Protein AF-A0A7V2YC27-F1 (afdb_monomer)

Solvent-accessible surface area (backbone atoms only — not comparable to full-atom values): 6316 Å² total; per-residue (Å²): 135,83,68,43,79,48,64,42,84,43,38,30,43,44,58,89,93,46,77,43,72,39,78,42,40,40,36,43,31,41,78,44,99,85,75,49,39,37,31,43,34,46,34,35,35,84,38,74,77,79,95,75,54,62,70,44,64,72,41,40,36,42,34,28,46,97,92,40,48,31,29,32,43,70,15,29,30,66,42,73,46,78,42,96,87,45,28,22,40,36,32,33,38,28,35,57,41,75,56,83,70,74,94,78,87,81,85,84,82,91,128

Sequence (111 aa):
MLEGKRKAQAAWWILGSRRLALESLELNISGSESGYMQVHATAILRGRVSGLSPGDQDVEIELEVDGARYRIAHAQVFDVDLLASGESLVQVTGVLEPVGLPEKAHRGGLQ

Foldseek 3Di:
DPAAKFKFPWKWWDDPPDTATFPTKIWHWDADPVRFIKIKMKTKHDADDDPDDQFDWQIWMWTHTPNFIWIFGRKGWHDWDQDPNRIIITIIIGTIGGDDDPPPDPCDDDD

Radius of gyration: 15.21 Å; Cα contacts (8 Å, |Δi|>4): 261; chains: 1; bounding box: 38×30×45 Å

Secondary structure (DSSP, 8-state):
---EEEE-SEEEEEETTEEEE-SEEEEEEEE-TTS-EEEEEEEEESS---S--TT--SEEEEEEETTEEEEEEEEEEEEEEEPTTS-EEEEEEEEEEESS--S-SS-----

Structure (mmCIF, N/CA/C/O backbone):
data_AF-A0A7V2YC27-F1
#
_entry.id   AF-A0A7V2YC27-F1
#
loop_
_atom_site.group_PDB
_atom_site.id
_atom_site.type_symbol
_atom_site.label_atom_id
_atom_site.label_alt_id
_atom_site.label_comp_id
_atom_site.label_asym_id
_atom_site.label_entity_id
_atom_site.label_seq_id
_atom_site.pdbx_PDB_ins_code
_atom_site.Cartn_x
_atom_site.Cartn_y
_atom_site.Cartn_z
_atom_site.occupancy
_atom_site.B_iso_or_equiv
_atom_site.auth_seq_id
_atom_site.auth_comp_id
_atom_site.auth_asym_id
_atom_site.auth_atom_id
_atom_site.pdbx_PDB_model_num
ATOM 1 N N . MET A 1 1 ? 5.828 2.185 -19.694 1.00 66.00 1 MET A N 1
ATOM 2 C CA . MET A 1 1 ? 6.521 2.945 -18.632 1.00 66.00 1 MET A CA 1
ATOM 3 C C . MET A 1 1 ? 5.479 3.290 -17.574 1.00 66.00 1 MET A C 1
ATOM 5 O O . MET A 1 1 ? 4.454 3.843 -17.950 1.00 66.00 1 MET A O 1
ATOM 9 N N . LEU A 1 2 ? 5.666 2.859 -16.320 1.00 79.75 2 LEU A N 1
ATOM 10 C CA . LEU A 1 2 ? 4.646 2.899 -15.247 1.00 79.75 2 LEU A CA 1
ATOM 11 C C . LEU A 1 2 ? 4.742 4.127 -14.319 1.00 79.75 2 LEU A C 1
ATOM 13 O O . LEU A 1 2 ? 4.047 4.188 -13.313 1.00 79.75 2 LEU A O 1
ATOM 17 N N . GLU A 1 3 ? 5.579 5.110 -14.652 1.00 87.94 3 GLU A N 1
ATOM 18 C CA . GLU A 1 3 ? 5.866 6.251 -13.778 1.00 87.94 3 GLU A CA 1
ATOM 19 C C . GLU A 1 3 ? 4.668 7.191 -13.546 1.00 87.94 3 GLU A C 1
ATOM 21 O O . GLU A 1 3 ? 3.738 7.318 -14.361 1.00 87.94 3 GLU A O 1
ATOM 26 N N . GLY A 1 4 ? 4.728 7.885 -12.408 1.00 92.00 4 GLY A N 1
ATOM 27 C CA . GLY A 1 4 ? 3.761 8.876 -11.959 1.00 92.00 4 GLY A CA 1
ATOM 28 C C . GLY A 1 4 ? 2.768 8.341 -10.929 1.00 92.00 4 GLY A C 1
ATOM 29 O O . GLY A 1 4 ? 2.947 7.281 -10.330 1.00 92.00 4 GLY A O 1
ATOM 30 N N . LYS A 1 5 ? 1.696 9.111 -10.713 1.00 94.56 5 LYS A N 1
ATOM 31 C CA . LYS A 1 5 ? 0.650 8.764 -9.746 1.00 94.56 5 LYS A CA 1
ATOM 32 C C . LYS A 1 5 ? -0.319 7.733 -10.317 1.00 94.56 5 LYS A C 1
ATOM 34 O O . LYS A 1 5 ? -0.777 7.891 -11.451 1.00 94.56 5 LYS A O 1
ATOM 39 N N . ARG A 1 6 ? -0.653 6.704 -9.540 1.00 94.12 6 ARG A N 1
ATOM 40 C CA . ARG A 1 6 ? -1.631 5.664 -9.891 1.00 94.12 6 ARG A CA 1
ATOM 41 C C . ARG A 1 6 ? -2.490 5.312 -8.686 1.00 94.12 6 ARG A C 1
ATOM 43 O O . ARG A 1 6 ? -2.038 5.404 -7.550 1.00 94.12 6 ARG A O 1
ATOM 50 N N . LYS A 1 7 ? -3.721 4.882 -8.943 1.00 94.50 7 LYS A N 1
ATOM 51 C CA . LYS A 1 7 ? -4.606 4.309 -7.929 1.00 94.50 7 LYS A CA 1
ATOM 52 C C . LYS A 1 7 ? -4.787 2.834 -8.240 1.00 94.50 7 LYS A C 1
ATOM 54 O O . LYS A 1 7 ? -5.066 2.494 -9.389 1.00 94.50 7 LYS A O 1
ATOM 59 N N . ALA A 1 8 ? -4.608 1.983 -7.239 1.00 94.50 8 ALA A N 1
ATOM 60 C CA . ALA A 1 8 ? -4.847 0.560 -7.411 1.00 94.50 8 ALA A CA 1
ATOM 61 C C . ALA A 1 8 ? -6.346 0.297 -7.605 1.00 94.50 8 ALA A C 1
ATOM 63 O O . ALA A 1 8 ? -7.173 0.889 -6.906 1.00 94.50 8 ALA A O 1
ATOM 64 N N . GLN A 1 9 ? -6.699 -0.597 -8.531 1.00 95.56 9 GLN A N 1
ATOM 65 C CA . GLN A 1 9 ? -8.084 -1.059 -8.671 1.00 95.56 9 GLN A CA 1
ATOM 66 C C . GLN A 1 9 ? -8.492 -1.958 -7.502 1.00 95.56 9 GLN A C 1
ATOM 68 O O . GLN A 1 9 ? -9.633 -1.919 -7.047 1.00 95.56 9 GLN A O 1
ATOM 73 N N . ALA A 1 10 ? -7.546 -2.749 -7.004 1.00 95.19 10 ALA A N 1
ATOM 74 C CA . ALA A 1 10 ? -7.691 -3.560 -5.811 1.00 95.19 10 ALA A CA 1
ATOM 75 C C . ALA A 1 10 ? -6.333 -3.669 -5.120 1.00 95.19 10 ALA A C 1
ATOM 77 O O . ALA A 1 10 ? -5.297 -3.704 -5.785 1.00 95.19 10 ALA A O 1
ATOM 78 N N . ALA A 1 11 ? -6.330 -3.718 -3.792 1.00 94.25 11 ALA A N 1
ATOM 79 C CA . ALA A 1 11 ? -5.104 -3.894 -3.036 1.00 94.25 11 ALA A CA 1
ATOM 80 C C . ALA A 1 11 ? -5.352 -4.632 -1.723 1.00 94.25 11 ALA A C 1
ATOM 82 O O . ALA A 1 11 ? -6.446 -4.594 -1.153 1.00 94.25 11 ALA A O 1
ATOM 83 N N . TRP A 1 12 ? -4.320 -5.324 -1.259 1.00 93.38 12 TRP A N 1
ATOM 84 C CA . TRP A 1 12 ? -4.367 -6.132 -0.060 1.00 93.38 12 TRP A CA 1
ATOM 85 C C . TRP A 1 12 ? -3.067 -6.036 0.712 1.00 93.38 12 TRP A C 1
ATOM 87 O O . TRP A 1 12 ? -1.982 -6.197 0.161 1.00 93.38 12 TRP A O 1
ATOM 97 N N . TRP A 1 13 ? -3.213 -5.862 2.014 1.00 89.94 13 TRP A N 1
ATOM 98 C CA . TRP A 1 13 ? -2.133 -5.991 2.966 1.00 89.94 13 TRP A CA 1
ATOM 99 C C . TRP A 1 13 ? -1.911 -7.462 3.311 1.00 89.94 13 TRP A C 1
ATOM 101 O O . TRP A 1 13 ? -2.870 -8.171 3.642 1.00 89.94 13 TRP A O 1
ATOM 111 N N . ILE A 1 14 ? -0.659 -7.913 3.273 1.00 87.94 14 ILE A N 1
ATOM 112 C CA . ILE A 1 14 ? -0.269 -9.280 3.619 1.00 87.94 14 ILE A CA 1
ATOM 113 C C . ILE A 1 14 ? 0.462 -9.263 4.972 1.00 87.94 14 ILE A C 1
ATOM 115 O O . ILE A 1 14 ? 1.508 -8.641 5.123 1.00 87.94 14 ILE A O 1
ATOM 119 N N . LEU A 1 15 ? -0.116 -9.918 5.985 1.00 79.00 15 LEU A N 1
ATOM 120 C CA . LEU A 1 15 ? 0.467 -10.088 7.326 1.00 79.00 15 LEU A CA 1
ATOM 121 C C . LEU A 1 15 ? 0.627 -11.581 7.617 1.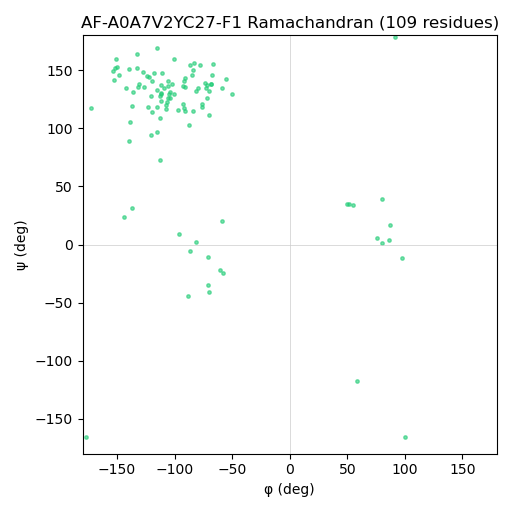00 79.00 15 LEU A C 1
ATOM 123 O O . LEU A 1 15 ? -0.318 -12.242 8.066 1.00 79.00 15 LEU A O 1
ATOM 127 N N . GLY A 1 16 ? 1.812 -12.130 7.348 1.00 78.75 16 GLY A N 1
ATOM 128 C CA . GLY A 1 16 ? 2.029 -13.575 7.409 1.00 78.75 16 GLY A CA 1
ATOM 129 C C . GLY A 1 16 ? 1.079 -14.303 6.452 1.00 78.75 16 GLY A C 1
ATOM 130 O O . GLY A 1 16 ? 1.112 -14.075 5.251 1.00 78.75 16 GLY A O 1
ATOM 131 N N . SER A 1 17 ? 0.194 -15.157 6.976 1.00 82.31 17 SER A N 1
ATOM 132 C CA . SER A 1 17 ? -0.822 -15.862 6.173 1.00 82.31 17 SER A CA 1
ATOM 133 C C . SER A 1 17 ? -2.127 -15.080 5.972 1.00 82.31 17 SER A C 1
ATOM 135 O O . SER A 1 17 ? -3.026 -15.545 5.267 1.00 82.31 17 SER A O 1
ATOM 137 N N . ARG A 1 18 ? -2.277 -13.914 6.610 1.00 82.12 18 ARG A N 1
ATOM 138 C CA . ARG A 1 18 ? -3.509 -13.119 6.555 1.00 82.12 18 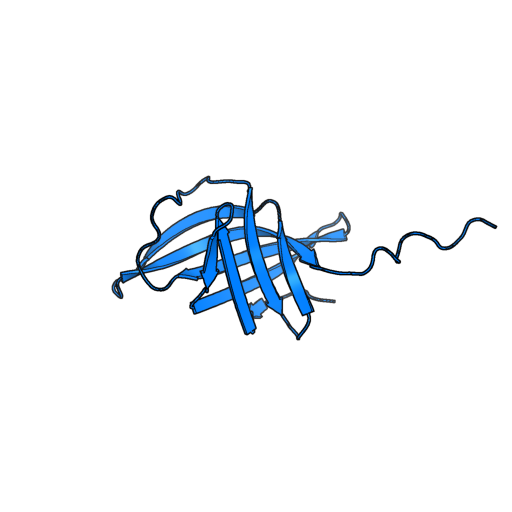ARG A CA 1
ATOM 139 C C . ARG A 1 18 ? -3.449 -12.126 5.405 1.00 82.12 18 ARG A C 1
ATOM 141 O O . ARG A 1 18 ? -2.471 -11.405 5.253 1.00 82.12 18 ARG A O 1
ATOM 148 N N . ARG A 1 19 ? -4.553 -12.035 4.663 1.00 87.94 19 ARG A N 1
ATOM 149 C CA . ARG A 1 19 ? -4.765 -11.049 3.602 1.00 87.94 19 ARG A CA 1
ATOM 150 C C . ARG A 1 19 ? -5.906 -10.119 3.999 1.00 87.94 19 ARG A C 1
ATOM 152 O O . ARG A 1 19 ? -7.031 -10.578 4.190 1.00 87.94 19 ARG A O 1
ATOM 159 N N . LEU A 1 20 ? -5.618 -8.830 4.135 1.00 86.94 20 LEU A N 1
ATOM 160 C CA . LEU A 1 20 ? -6.591 -7.801 4.502 1.00 86.94 20 LEU A CA 1
ATOM 161 C C . LEU A 1 20 ? -6.819 -6.885 3.304 1.00 86.94 20 LEU A C 1
ATOM 163 O O . LEU A 1 20 ? -5.867 -6.333 2.767 1.00 86.94 20 LEU A O 1
ATOM 167 N N . ALA A 1 21 ? -8.067 -6.740 2.863 1.00 90.25 21 ALA A N 1
ATOM 168 C CA . ALA A 1 21 ? -8.391 -5.829 1.770 1.00 90.25 21 ALA A CA 1
ATOM 169 C C . ALA A 1 21 ? -8.189 -4.370 2.203 1.00 90.25 21 ALA A C 1
ATOM 171 O O . ALA A 1 21 ? -8.561 -3.989 3.315 1.00 90.25 21 ALA A O 1
ATOM 172 N N . LEU A 1 22 ? -7.608 -3.575 1.310 1.00 91.62 22 LEU A N 1
ATOM 173 C CA . LEU A 1 22 ? -7.461 -2.135 1.473 1.00 91.62 22 LEU A CA 1
ATOM 174 C C . LEU A 1 22 ? -8.664 -1.432 0.846 1.00 91.62 22 LEU A C 1
ATOM 176 O O . LEU A 1 22 ? -9.122 -1.831 -0.223 1.00 91.62 22 LEU A O 1
ATOM 180 N N . GLU A 1 23 ? -9.151 -0.374 1.494 1.00 92.81 23 GLU A N 1
ATOM 181 C CA . GLU A 1 23 ? -10.237 0.446 0.942 1.00 92.81 23 GLU A CA 1
ATOM 182 C C . GLU A 1 23 ? -9.735 1.250 -0.261 1.00 92.81 23 GLU A C 1
ATOM 184 O O . GLU A 1 23 ? -10.404 1.380 -1.286 1.00 92.81 23 GLU A O 1
ATOM 189 N N . SER A 1 24 ? -8.515 1.774 -0.145 1.00 93.62 24 SER A N 1
ATOM 190 C CA . SER A 1 24 ? -7.830 2.452 -1.237 1.00 93.62 24 SER A CA 1
ATOM 191 C C . SER A 1 24 ? -6.321 2.366 -1.085 1.00 93.62 24 SER A C 1
ATOM 193 O O . SER A 1 24 ? -5.808 2.384 0.034 1.00 93.62 24 SER A O 1
ATOM 195 N N . LEU A 1 25 ? -5.621 2.348 -2.217 1.00 95.62 25 LEU A N 1
ATOM 196 C CA . LEU A 1 25 ? -4.170 2.467 -2.287 1.00 95.62 25 LEU A CA 1
ATOM 197 C C . LEU A 1 25 ? -3.801 3.419 -3.427 1.00 95.62 25 LEU A C 1
ATOM 199 O O . LEU A 1 25 ? -4.122 3.163 -4.591 1.00 95.62 25 LEU A O 1
ATOM 203 N N . GLU A 1 26 ? -3.128 4.509 -3.082 1.00 96.56 26 GLU A N 1
ATOM 204 C CA . GLU A 1 26 ? -2.542 5.450 -4.034 1.00 96.56 26 GLU A CA 1
ATOM 205 C C . GLU A 1 26 ? -1.028 5.280 -4.065 1.00 96.56 26 GLU A C 1
ATOM 207 O O . GLU A 1 26 ? -0.395 5.056 -3.038 1.00 96.56 26 GLU A O 1
ATOM 212 N N . LEU A 1 27 ? -0.451 5.368 -5.257 1.00 95.38 27 LEU A N 1
ATOM 213 C CA . LEU A 1 27 ? 0.946 5.068 -5.536 1.00 95.38 27 LEU A CA 1
ATOM 214 C C . LEU A 1 27 ? 1.558 6.271 -6.232 1.00 95.38 27 LEU A C 1
ATOM 216 O O . LEU A 1 27 ? 0.982 6.803 -7.182 1.00 95.38 27 LEU A O 1
ATOM 220 N N . ASN A 1 28 ? 2.750 6.655 -5.808 1.00 95.62 28 ASN A N 1
ATOM 221 C CA . ASN A 1 28 ? 3.635 7.522 -6.559 1.00 95.62 28 ASN A CA 1
ATOM 222 C C . ASN A 1 28 ? 4.851 6.697 -6.983 1.00 95.62 28 ASN A C 1
ATOM 224 O O . ASN A 1 28 ? 5.646 6.294 -6.134 1.00 95.62 28 ASN A O 1
ATOM 228 N N . ILE A 1 29 ? 4.939 6.404 -8.280 1.00 93.69 29 ILE A N 1
ATOM 229 C CA . ILE A 1 29 ? 5.934 5.497 -8.856 1.00 93.69 29 ILE A CA 1
ATOM 230 C C . ILE A 1 29 ? 7.007 6.326 -9.556 1.00 93.69 29 ILE A C 1
ATOM 232 O O . ILE A 1 29 ? 6.697 7.124 -10.446 1.00 93.69 29 ILE A O 1
ATOM 236 N N . SER A 1 30 ? 8.267 6.098 -9.199 1.00 91.56 30 SER A N 1
ATOM 237 C CA . SER A 1 30 ? 9.427 6.728 -9.833 1.00 91.56 30 SER A CA 1
ATOM 238 C C . SER A 1 30 ? 10.485 5.688 -10.190 1.00 91.56 30 SER A C 1
ATOM 240 O O . SER A 1 30 ? 10.773 4.801 -9.384 1.00 91.56 30 SER A O 1
ATOM 242 N N . GLY A 1 31 ? 11.098 5.806 -11.367 1.00 85.44 31 GLY A N 1
ATOM 243 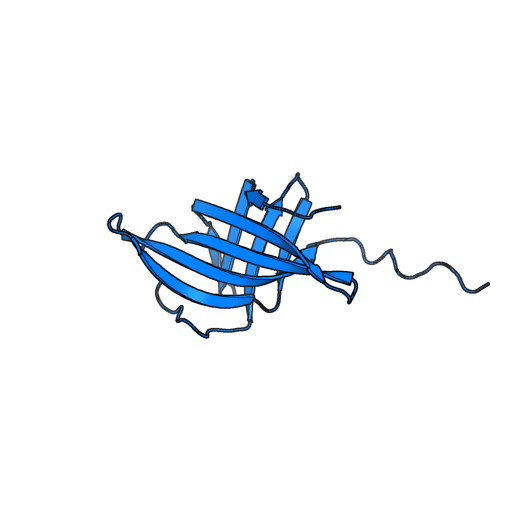C CA . GLY A 1 31 ? 12.258 4.996 -11.726 1.00 85.44 31 GLY A CA 1
ATOM 244 C C . GLY A 1 31 ? 13.491 5.344 -10.885 1.00 85.44 31 GLY A C 1
ATOM 245 O O . GLY A 1 31 ? 13.698 6.502 -10.521 1.00 85.44 31 GLY A O 1
ATOM 246 N N . SER A 1 32 ? 14.316 4.341 -10.577 1.00 76.94 32 SER A N 1
ATOM 247 C CA . SER A 1 32 ? 15.665 4.528 -10.035 1.00 76.94 32 SER A CA 1
ATOM 248 C C . SER A 1 32 ? 16.729 4.376 -11.126 1.00 76.94 32 SER A C 1
ATOM 250 O O . SER A 1 32 ? 16.514 3.710 -12.139 1.00 76.94 32 SER A O 1
ATOM 252 N N . GLU A 1 33 ? 17.924 4.925 -10.888 1.00 71.19 33 GLU A N 1
ATOM 253 C CA . GLU A 1 33 ? 19.087 4.750 -11.779 1.00 71.19 33 GLU A CA 1
ATOM 254 C C . GLU A 1 33 ? 19.468 3.272 -11.985 1.00 71.19 33 GLU A C 1
ATOM 256 O O . GLU A 1 33 ? 20.037 2.904 -13.009 1.00 71.19 33 GLU A O 1
ATOM 261 N N . SER A 1 34 ? 19.113 2.406 -11.033 1.00 70.44 34 SER A N 1
ATOM 262 C CA . SER A 1 34 ? 19.333 0.958 -11.080 1.00 70.44 34 SER A CA 1
ATOM 263 C C . SER A 1 34 ? 18.290 0.180 -11.897 1.00 70.44 34 SER A C 1
ATOM 265 O O . SER A 1 34 ? 18.369 -1.044 -11.963 1.00 70.44 34 SER A O 1
ATOM 267 N N . GLY A 1 35 ? 17.317 0.859 -12.517 1.00 74.62 35 GLY A N 1
ATOM 268 C CA . GLY A 1 35 ? 16.279 0.236 -13.346 1.00 74.62 35 GLY A CA 1
ATOM 269 C C . GLY A 1 35 ? 15.119 -0.391 -12.564 1.00 74.62 35 GLY A C 1
ATOM 270 O O . GLY A 1 35 ? 14.197 -0.930 -13.177 1.00 74.62 35 GLY A O 1
ATOM 271 N N . TYR A 1 36 ? 15.128 -0.298 -11.231 1.00 79.88 36 TYR A N 1
ATOM 272 C CA . TYR A 1 36 ? 14.002 -0.698 -10.390 1.00 79.88 36 TYR A CA 1
ATOM 273 C C . TYR A 1 36 ? 12.978 0.437 -10.286 1.00 79.88 36 TYR A C 1
ATOM 275 O O . TYR A 1 36 ? 13.314 1.620 -10.342 1.00 79.88 36 TYR A O 1
ATOM 283 N N . MET A 1 37 ? 11.707 0.080 -10.109 1.00 89.31 37 MET A N 1
ATOM 284 C CA . MET A 1 37 ? 10.646 1.048 -9.836 1.00 89.31 37 MET A CA 1
ATOM 285 C C . MET A 1 37 ? 10.508 1.208 -8.323 1.00 89.31 37 MET A C 1
ATOM 287 O O . MET A 1 37 ? 10.141 0.263 -7.627 1.00 89.31 37 MET A O 1
ATOM 291 N N . GLN A 1 38 ? 10.808 2.399 -7.815 1.00 92.00 38 GLN A N 1
ATOM 292 C CA . GLN A 1 38 ? 10.547 2.769 -6.428 1.00 92.00 38 GLN A CA 1
ATOM 293 C C . GLN A 1 38 ? 9.109 3.260 -6.302 1.00 92.00 38 GLN A C 1
ATOM 295 O O . GLN A 1 38 ? 8.571 3.900 -7.212 1.00 92.00 38 GLN A O 1
ATOM 300 N N . VAL A 1 39 ? 8.486 2.974 -5.165 1.00 93.75 39 VAL A N 1
ATOM 301 C CA . VAL A 1 39 ? 7.127 3.415 -4.883 1.00 93.75 39 VAL A CA 1
ATOM 302 C C . VAL A 1 39 ? 7.032 4.034 -3.500 1.00 93.75 39 VAL A C 1
ATOM 304 O O . VAL A 1 39 ? 7.545 3.502 -2.520 1.00 93.75 39 VAL A O 1
ATOM 307 N N . HIS A 1 40 ? 6.331 5.160 -3.431 1.00 94.38 40 HIS A N 1
ATOM 308 C CA . HIS A 1 40 ? 5.729 5.658 -2.204 1.00 94.38 40 HIS A CA 1
ATOM 309 C C . HIS A 1 40 ? 4.225 5.433 -2.306 1.00 94.38 40 HIS A C 1
ATOM 311 O O . HIS A 1 40 ? 3.600 5.894 -3.265 1.00 94.38 40 HIS A O 1
ATOM 317 N N . ALA A 1 41 ? 3.648 4.709 -1.356 1.00 93.44 41 ALA A N 1
ATOM 318 C CA . ALA A 1 41 ? 2.244 4.350 -1.373 1.00 93.44 41 ALA A CA 1
ATOM 319 C C . ALA A 1 41 ? 1.524 4.836 -0.117 1.00 93.44 41 ALA A C 1
ATOM 321 O O . ALA A 1 41 ? 2.065 4.821 0.986 1.00 93.44 41 ALA A O 1
ATOM 322 N N . THR A 1 42 ? 0.275 5.248 -0.291 1.00 94.62 42 THR A N 1
ATOM 323 C CA . THR A 1 42 ? -0.623 5.652 0.788 1.00 94.62 42 THR A CA 1
ATOM 324 C C . THR A 1 42 ? -1.839 4.737 0.766 1.00 94.62 42 THR A C 1
ATOM 326 O O . THR A 1 42 ? -2.606 4.728 -0.198 1.00 94.62 42 THR A O 1
ATOM 329 N N . ALA A 1 43 ? -1.986 3.936 1.817 1.00 91.38 43 ALA A N 1
ATOM 330 C CA . ALA A 1 43 ? -3.042 2.951 1.992 1.00 91.38 43 ALA A CA 1
ATOM 331 C C . ALA A 1 43 ? -4.068 3.440 3.022 1.00 91.38 43 ALA A C 1
ATOM 333 O O . ALA A 1 43 ? -3.691 3.919 4.088 1.00 91.38 43 ALA A O 1
ATOM 334 N N . ILE A 1 44 ? -5.359 3.264 2.737 1.00 89.25 44 ILE A N 1
ATOM 335 C CA . ILE A 1 44 ? -6.436 3.437 3.722 1.00 89.25 44 ILE A CA 1
ATOM 336 C C . ILE A 1 44 ? -6.968 2.055 4.089 1.00 89.25 44 ILE A C 1
ATOM 338 O O . ILE A 1 44 ? -7.448 1.309 3.228 1.00 89.25 44 ILE A O 1
ATOM 342 N N . LEU A 1 45 ? -6.879 1.717 5.374 1.00 85.81 45 LEU A N 1
ATOM 343 C CA . LEU A 1 45 ? -7.446 0.499 5.939 1.00 85.81 45 LEU A CA 1
ATOM 344 C C . LEU A 1 45 ? -8.762 0.822 6.634 1.00 85.81 45 LEU A C 1
ATOM 346 O O . LEU A 1 45 ? -8.831 1.713 7.484 1.00 85.81 45 LEU A O 1
ATOM 350 N N . ARG A 1 46 ? -9.805 0.057 6.296 1.00 80.44 46 ARG A N 1
ATOM 351 C CA . ARG A 1 46 ? -11.100 0.178 6.958 1.00 80.44 46 ARG A CA 1
ATOM 352 C C . ARG A 1 46 ? -10.984 -0.350 8.390 1.00 80.44 46 ARG A C 1
ATOM 354 O O . ARG A 1 46 ? -10.829 -1.552 8.607 1.00 80.44 46 ARG A O 1
ATOM 361 N N . GLY A 1 47 ? -11.094 0.555 9.357 1.00 75.88 47 GLY A N 1
ATOM 362 C CA . GLY A 1 47 ? -10.912 0.273 10.781 1.00 75.88 47 GLY A CA 1
ATOM 363 C C . GLY A 1 47 ? -9.478 0.482 11.270 1.00 75.88 47 GLY A C 1
ATOM 364 O O . GLY A 1 47 ? -8.577 0.834 10.511 1.00 75.88 47 GLY A O 1
ATOM 365 N N . ARG A 1 48 ? -9.270 0.260 12.571 1.00 72.81 48 ARG A N 1
ATOM 366 C CA . ARG A 1 48 ? -7.963 0.443 13.204 1.00 72.81 48 ARG A CA 1
ATOM 367 C C . ARG A 1 48 ? -7.041 -0.720 12.866 1.00 72.81 48 ARG A C 1
ATOM 369 O O . ARG A 1 48 ? -7.315 -1.861 13.239 1.00 72.81 48 ARG A O 1
ATOM 376 N N . VAL A 1 49 ? -5.909 -0.414 12.250 1.00 71.06 49 VAL A N 1
ATOM 377 C CA . VAL A 1 49 ? -4.793 -1.351 12.176 1.00 71.06 49 VAL A CA 1
ATOM 378 C C . VAL A 1 49 ? -4.145 -1.472 13.555 1.00 71.06 49 VAL A C 1
ATOM 380 O O . VAL A 1 49 ? -3.788 -0.478 14.188 1.00 71.06 49 VAL A O 1
ATOM 383 N N . SER A 1 50 ? -4.024 -2.700 14.050 1.00 67.00 50 SER A N 1
ATOM 384 C CA . SER A 1 50 ? -3.234 -3.023 15.235 1.00 67.00 50 SER A CA 1
ATOM 385 C C . SER A 1 50 ? -2.028 -3.860 14.816 1.00 67.00 50 SER A C 1
ATOM 387 O O . SER A 1 50 ? -2.150 -4.754 13.981 1.00 67.00 50 SER A O 1
ATOM 389 N N . GLY A 1 51 ? -0.861 -3.557 15.388 1.00 70.50 51 GLY A N 1
ATOM 390 C CA . GLY A 1 51 ? 0.378 -4.285 15.099 1.00 70.50 51 GLY A CA 1
ATOM 391 C C . GLY A 1 51 ? 1.174 -3.784 13.892 1.00 70.50 51 GLY A C 1
ATOM 392 O O . GLY A 1 51 ? 2.031 -4.524 13.432 1.00 70.50 51 GLY A O 1
ATOM 393 N N . LEU A 1 52 ? 0.904 -2.567 13.404 1.00 78.38 52 LEU A N 1
ATOM 394 C CA . LEU A 1 52 ? 1.821 -1.834 12.529 1.00 78.38 52 LEU A CA 1
ATOM 395 C C . LEU A 1 52 ? 2.302 -0.577 13.244 1.00 78.38 52 LEU A C 1
ATOM 397 O O . LEU A 1 52 ? 1.493 0.154 13.822 1.00 78.38 52 LEU A O 1
ATOM 401 N N . SER A 1 53 ? 3.605 -0.348 13.196 1.00 84.31 53 SER A N 1
ATOM 402 C CA .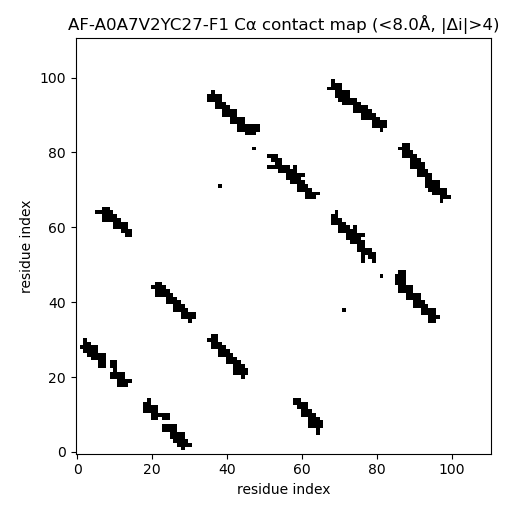 SER A 1 53 ? 4.274 0.818 13.759 1.00 84.31 53 SER A CA 1
ATOM 403 C C . SER A 1 53 ? 5.146 1.488 12.698 1.00 84.31 53 SER A C 1
ATOM 405 O O . SER A 1 53 ? 5.703 0.801 11.838 1.00 84.31 53 SER A O 1
ATOM 407 N N . PRO A 1 54 ? 5.320 2.820 12.759 1.00 88.88 54 PRO A N 1
ATOM 408 C CA . PRO A 1 54 ? 6.369 3.488 12.003 1.00 88.88 54 PRO A CA 1
ATOM 409 C C . PRO A 1 54 ? 7.719 2.800 12.225 1.00 88.88 54 PRO A C 1
ATOM 411 O O . PRO A 1 54 ? 8.122 2.555 13.364 1.00 88.88 54 PRO A O 1
ATOM 414 N N . GLY A 1 55 ? 8.405 2.481 11.133 1.00 88.75 55 GLY A N 1
ATOM 415 C CA . GLY A 1 55 ? 9.667 1.750 11.143 1.00 88.75 55 GLY A CA 1
ATOM 416 C C . GLY A 1 55 ? 9.550 0.249 10.886 1.00 88.75 55 GLY A C 1
ATOM 417 O O . GLY A 1 55 ? 10.587 -0.355 10.617 1.00 88.75 55 GLY A O 1
ATOM 418 N N . ASP A 1 56 ? 8.350 -0.341 10.902 1.00 88.00 56 ASP A N 1
ATOM 419 C CA . ASP A 1 56 ? 8.163 -1.746 10.522 1.00 88.00 56 ASP A CA 1
ATOM 420 C C . ASP A 1 56 ? 8.640 -1.980 9.081 1.00 88.00 56 ASP A C 1
ATOM 422 O O . ASP A 1 56 ? 8.346 -1.193 8.178 1.00 88.00 56 ASP A O 1
ATOM 426 N N . GLN A 1 57 ? 9.396 -3.059 8.881 1.00 87.88 57 GLN A N 1
ATOM 427 C CA . GLN A 1 57 ? 10.016 -3.441 7.609 1.00 87.88 57 GLN A CA 1
ATOM 428 C C . GLN A 1 57 ? 9.438 -4.759 7.090 1.00 87.88 57 GLN A C 1
ATOM 430 O O . GLN A 1 57 ? 8.731 -5.463 7.812 1.00 87.88 57 GLN A O 1
ATOM 435 N N . ASP A 1 58 ? 9.763 -5.085 5.837 1.00 80.50 58 ASP A N 1
ATOM 436 C CA . ASP A 1 58 ? 9.344 -6.312 5.147 1.00 80.50 58 ASP A CA 1
ATOM 437 C C . ASP A 1 58 ? 7.825 -6.522 5.142 1.00 80.50 58 ASP A C 1
ATOM 439 O O . ASP A 1 58 ? 7.305 -7.639 5.171 1.00 80.50 58 ASP A O 1
ATOM 443 N N . VAL A 1 59 ? 7.097 -5.411 5.072 1.00 84.44 59 VAL A N 1
ATOM 444 C CA . VAL A 1 59 ? 5.667 -5.427 4.815 1.00 84.44 59 VAL A CA 1
ATOM 445 C C . VAL A 1 59 ? 5.439 -5.7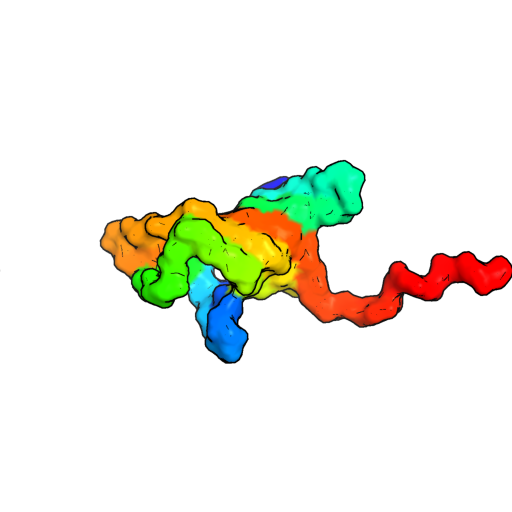59 3.343 1.00 84.44 59 VAL A C 1
ATOM 447 O O . VAL A 1 59 ? 6.113 -5.231 2.459 1.00 84.44 59 VAL A O 1
ATOM 450 N N . GLU A 1 60 ? 4.444 -6.597 3.070 1.00 89.81 60 GLU A N 1
ATOM 451 C CA . GLU A 1 60 ? 4.018 -6.902 1.710 1.00 89.81 60 GLU A CA 1
ATOM 452 C C . GLU A 1 60 ? 2.621 -6.338 1.435 1.00 89.81 60 GLU A C 1
ATOM 454 O O . GLU A 1 60 ? 1.659 -6.564 2.178 1.00 89.81 60 GLU A O 1
ATOM 459 N N . ILE A 1 61 ? 2.506 -5.617 0.320 1.00 92.81 61 ILE A N 1
ATOM 460 C CA . ILE A 1 61 ? 1.230 -5.144 -0.216 1.00 92.81 61 ILE A CA 1
ATOM 461 C C . ILE A 1 61 ? 1.100 -5.673 -1.634 1.00 92.81 61 ILE A C 1
ATOM 463 O O . ILE A 1 61 ? 1.901 -5.322 -2.497 1.00 92.81 61 ILE A O 1
ATOM 467 N N . GLU A 1 62 ? 0.083 -6.491 -1.891 1.00 94.94 62 GLU A N 1
ATOM 468 C CA . GLU A 1 62 ? -0.293 -6.870 -3.251 1.00 94.94 62 GLU A CA 1
ATOM 469 C C . GLU A 1 62 ? -1.326 -5.896 -3.802 1.00 94.94 62 GLU A C 1
ATOM 471 O O . GLU A 1 62 ? -2.237 -5.469 -3.092 1.00 94.94 62 GLU A O 1
ATOM 476 N N . LEU A 1 63 ? -1.232 -5.587 -5.088 1.00 95.50 63 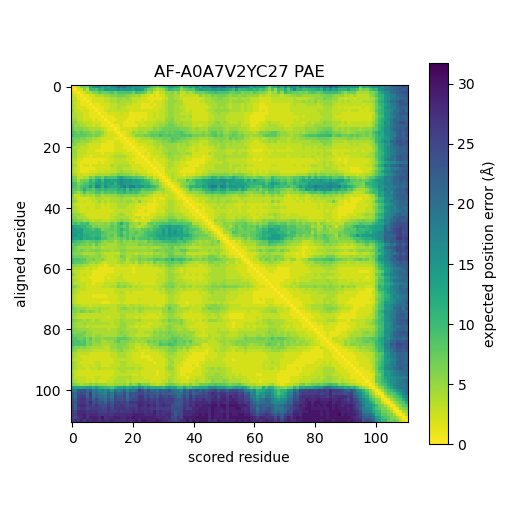LEU A N 1
ATOM 477 C CA . LEU A 1 63 ? -2.116 -4.636 -5.737 1.00 95.50 63 LEU A CA 1
ATOM 478 C C . LEU A 1 63 ? -2.314 -4.945 -7.218 1.00 95.50 63 LEU A C 1
ATOM 480 O O . LEU A 1 63 ? -1.505 -5.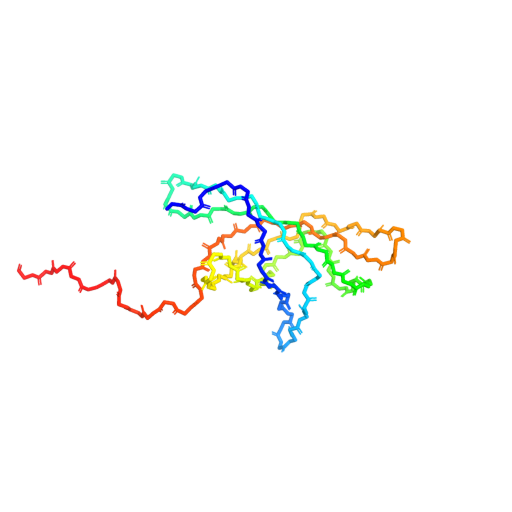623 -7.848 1.00 95.50 63 LEU A O 1
ATOM 484 N N . GLU A 1 64 ? -3.394 -4.413 -7.769 1.00 95.12 64 GLU A N 1
ATOM 485 C CA . GLU A 1 64 ? -3.672 -4.387 -9.198 1.00 95.12 64 GLU A CA 1
ATOM 486 C C . GLU A 1 64 ? -3.613 -2.940 -9.698 1.00 95.12 64 GLU A C 1
ATOM 488 O O . GLU A 1 64 ? -4.238 -2.061 -9.100 1.00 95.12 64 GLU A O 1
ATOM 493 N N . VAL A 1 65 ? -2.830 -2.699 -10.755 1.00 91.69 65 VAL A N 1
ATOM 494 C CA . VAL A 1 65 ? -2.702 -1.412 -11.460 1.00 91.69 65 VAL A CA 1
ATOM 495 C C . VAL A 1 65 ? -2.728 -1.689 -12.955 1.00 91.69 65 VAL A C 1
ATOM 497 O O . VAL A 1 65 ? -2.006 -2.557 -13.442 1.00 91.69 65 VAL A O 1
ATOM 500 N N . ASP A 1 66 ? -3.547 -0.940 -13.688 1.00 89.62 66 ASP A N 1
ATOM 501 C CA . ASP A 1 66 ? -3.714 -1.062 -15.142 1.00 89.62 66 ASP A CA 1
ATOM 502 C C . ASP A 1 66 ? -3.959 -2.518 -15.616 1.00 89.62 66 ASP A C 1
ATOM 504 O O . ASP A 1 66 ? -3.491 -2.932 -16.675 1.00 89.62 66 ASP A O 1
ATOM 508 N N . GLY A 1 67 ? -4.682 -3.313 -14.811 1.00 89.31 67 GLY A N 1
ATOM 509 C CA . GLY A 1 67 ? -5.009 -4.720 -15.093 1.00 89.31 67 GLY A CA 1
ATOM 510 C C . GLY A 1 67 ? -3.861 -5.716 -14.876 1.00 89.31 67 GLY A C 1
ATOM 511 O O . GLY A 1 67 ? -4.006 -6.898 -15.188 1.00 89.31 67 GLY A O 1
ATOM 512 N N . ALA A 1 68 ? -2.722 -5.265 -14.348 1.00 90.81 68 ALA A N 1
ATOM 513 C CA . ALA A 1 68 ? -1.588 -6.105 -13.982 1.00 90.81 68 ALA A CA 1
ATOM 514 C C . ALA A 1 68 ? -1.409 -6.154 -12.460 1.00 90.81 68 ALA A C 1
ATOM 516 O O . ALA A 1 68 ? -1.678 -5.183 -11.751 1.00 90.81 68 ALA A O 1
ATOM 517 N N . ARG A 1 69 ? -0.937 -7.299 -11.953 1.00 93.69 69 ARG A N 1
ATOM 518 C CA . ARG A 1 69 ? -0.689 -7.503 -10.523 1.00 93.69 69 ARG A CA 1
ATOM 519 C C . ARG A 1 69 ? 0.750 -7.171 -10.167 1.00 93.69 69 ARG A C 1
ATOM 521 O O . ARG A 1 69 ? 1.686 -7.598 -10.842 1.00 93.69 69 ARG A O 1
ATOM 528 N N . TYR A 1 70 ? 0.908 -6.472 -9.057 1.00 94.12 70 TYR A N 1
ATOM 529 C CA . TYR A 1 70 ? 2.189 -6.096 -8.486 1.00 94.12 70 TYR A CA 1
ATOM 530 C C . TYR A 1 70 ? 2.206 -6.390 -6.991 1.00 94.12 70 TYR A C 1
ATOM 532 O O . TYR A 1 70 ? 1.162 -6.579 -6.360 1.00 94.12 70 TYR A O 1
ATOM 540 N N . ARG A 1 71 ? 3.409 -6.398 -6.430 1.00 94.62 71 ARG A N 1
ATOM 541 C CA . ARG A 1 71 ? 3.664 -6.316 -5.002 1.00 94.62 71 ARG A CA 1
ATOM 542 C C . ARG A 1 71 ? 4.582 -5.139 -4.726 1.00 94.62 71 ARG A C 1
ATOM 544 O O . ARG A 1 71 ? 5.469 -4.843 -5.524 1.00 94.62 71 ARG A O 1
ATOM 551 N N . ILE A 1 72 ? 4.373 -4.489 -3.592 1.00 94.19 72 ILE A N 1
ATOM 552 C CA . ILE A 1 72 ? 5.369 -3.610 -2.993 1.00 94.19 72 ILE A CA 1
ATOM 553 C C . ILE A 1 72 ? 6.248 -4.505 -2.121 1.00 94.19 72 ILE A C 1
ATOM 555 O O . ILE A 1 72 ? 5.809 -4.951 -1.063 1.00 94.19 72 ILE A O 1
ATOM 559 N N . ALA A 1 73 ? 7.439 -4.830 -2.615 1.00 89.50 73 ALA A N 1
ATOM 560 C CA . ALA A 1 73 ? 8.442 -5.615 -1.910 1.00 89.50 73 ALA A CA 1
ATOM 561 C C . ALA A 1 73 ? 9.320 -4.714 -1.035 1.00 89.50 73 ALA A C 1
ATOM 563 O O . ALA A 1 73 ? 9.485 -3.523 -1.325 1.00 89.50 73 ALA A O 1
ATOM 564 N N . HIS A 1 74 ? 9.898 -5.301 0.020 1.00 87.94 74 HIS A N 1
ATOM 565 C CA . HIS A 1 74 ? 10.752 -4.605 0.990 1.00 87.94 74 HIS A CA 1
ATOM 566 C C . HIS A 1 74 ? 10.091 -3.342 1.554 1.00 87.94 74 HIS A C 1
ATOM 568 O O . HIS A 1 74 ? 10.759 -2.325 1.748 1.00 87.94 74 HIS A O 1
ATOM 574 N N . ALA A 1 75 ? 8.766 -3.372 1.743 1.00 90.50 75 ALA A N 1
ATOM 575 C CA . ALA A 1 75 ? 8.059 -2.167 2.116 1.00 90.50 75 ALA A CA 1
ATOM 576 C C . ALA A 1 75 ? 8.368 -1.801 3.570 1.00 90.50 75 ALA A C 1
ATOM 578 O O . ALA A 1 75 ? 8.326 -2.652 4.463 1.00 90.50 75 ALA A O 1
ATOM 579 N N . GLN A 1 76 ? 8.649 -0.524 3.795 1.00 92.88 76 GLN A N 1
ATOM 580 C CA . GLN A 1 76 ? 8.809 0.055 5.117 1.00 92.88 76 GLN A CA 1
ATOM 581 C C . GLN A 1 76 ? 7.623 0.963 5.422 1.00 92.88 76 GLN A C 1
ATOM 583 O O . GLN A 1 76 ? 7.245 1.794 4.596 1.00 92.88 76 GLN A O 1
ATOM 588 N N . VAL A 1 77 ? 7.066 0.839 6.624 1.00 92.50 77 VAL A N 1
ATOM 589 C CA . VAL A 1 77 ? 6.054 1.763 7.139 1.00 92.50 77 VAL A CA 1
ATOM 590 C C . VAL A 1 77 ? 6.730 3.054 7.575 1.00 92.50 77 VAL A C 1
ATOM 592 O O . VAL A 1 77 ? 7.569 3.054 8.475 1.00 92.50 77 VAL A O 1
ATOM 595 N N . PHE A 1 78 ? 6.356 4.160 6.941 1.00 92.81 78 PHE A N 1
ATOM 596 C CA . PHE A 1 78 ? 6.852 5.487 7.286 1.00 92.81 78 PHE A CA 1
ATOM 597 C C . PHE A 1 78 ? 5.996 6.138 8.369 1.00 92.81 78 PHE A C 1
ATOM 599 O O . PHE A 1 78 ? 6.530 6.686 9.329 1.00 92.81 78 PHE A O 1
ATOM 606 N N . ASP A 1 79 ? 4.675 6.041 8.224 1.00 92.81 79 ASP A N 1
ATOM 607 C CA . ASP A 1 79 ? 3.731 6.707 9.112 1.00 92.81 79 ASP A CA 1
ATOM 608 C C . ASP A 1 79 ? 2.404 5.949 9.205 1.00 92.81 79 ASP A C 1
ATOM 610 O O . ASP A 1 79 ? 2.007 5.237 8.271 1.00 92.81 79 ASP A O 1
ATOM 614 N N . VAL A 1 80 ? 1.730 6.103 10.344 1.00 91.06 80 VAL A N 1
ATOM 615 C CA . VAL A 1 80 ? 0.418 5.519 10.631 1.00 91.06 80 VAL A CA 1
ATOM 616 C C . VAL A 1 80 ? -0.434 6.548 11.365 1.00 91.06 80 VAL A C 1
ATOM 618 O O . VAL A 1 80 ? -0.291 6.745 12.572 1.00 91.06 80 VAL A O 1
ATOM 621 N N . ASP A 1 81 ? -1.391 7.125 10.648 1.00 92.06 81 ASP A N 1
ATOM 622 C CA . ASP A 1 81 ? -2.354 8.073 11.196 1.00 92.06 81 ASP A CA 1
ATOM 623 C C . ASP A 1 81 ? -3.708 7.407 11.445 1.00 92.06 81 ASP A C 1
ATOM 625 O O . ASP A 1 81 ? -4.229 6.648 10.621 1.00 92.06 81 ASP A O 1
ATOM 629 N N . LEU A 1 82 ? -4.327 7.736 12.580 1.00 89.62 82 LEU A N 1
ATOM 630 C CA . LEU A 1 82 ? -5.716 7.378 12.851 1.00 89.62 82 LEU A CA 1
ATOM 631 C C . LEU A 1 82 ? -6.633 8.514 12.394 1.00 89.62 82 LEU A C 1
ATOM 633 O O . LEU A 1 82 ? -6.596 9.617 12.940 1.00 89.62 82 LEU A O 1
ATOM 637 N N . LEU A 1 83 ? -7.492 8.227 11.422 1.00 89.75 83 LEU A N 1
ATOM 638 C CA . LEU A 1 83 ? -8.476 9.177 10.922 1.00 89.75 83 LEU A CA 1
ATOM 639 C C . LEU A 1 83 ? -9.669 9.280 11.879 1.00 89.75 83 LEU A C 1
ATOM 641 O O . LEU A 1 83 ? -10.024 8.330 12.580 1.00 89.75 83 LEU A O 1
ATOM 645 N N . ALA A 1 84 ? -10.353 10.427 11.859 1.00 87.88 84 ALA A N 1
ATOM 646 C CA . ALA A 1 84 ? -11.551 10.658 12.673 1.00 87.88 84 ALA A CA 1
ATOM 647 C C . ALA A 1 84 ? -12.702 9.678 12.359 1.00 87.88 84 ALA A C 1
ATOM 649 O O . ALA A 1 84 ? -13.563 9.449 13.204 1.00 87.88 84 ALA A O 1
ATOM 650 N N . SER A 1 85 ? -12.701 9.074 11.165 1.00 88.50 85 SER A N 1
ATOM 651 C CA . SER A 1 85 ? -13.626 8.012 10.750 1.00 88.50 85 SER A CA 1
ATOM 652 C C . SER A 1 85 ? -13.377 6.665 11.448 1.00 88.50 85 SER A C 1
ATOM 654 O O . SER A 1 85 ? -14.205 5.762 11.339 1.00 88.50 85 SER A O 1
ATOM 656 N N . GLY A 1 86 ? -12.257 6.513 12.165 1.00 86.31 86 GLY A N 1
ATOM 657 C CA . GLY A 1 86 ? -11.806 5.247 12.751 1.00 86.31 86 GLY A CA 1
ATOM 658 C C . GLY A 1 86 ? -10.984 4.373 11.798 1.00 86.31 86 GLY A C 1
ATOM 659 O O . GLY A 1 86 ? -10.623 3.254 12.161 1.00 86.31 86 GLY A O 1
ATOM 660 N N . GLU A 1 87 ? -10.693 4.866 10.595 1.00 90.38 87 GLU A N 1
ATOM 661 C CA . GLU A 1 87 ? -9.810 4.237 9.608 1.00 90.38 87 GLU A CA 1
ATOM 662 C C . GLU A 1 8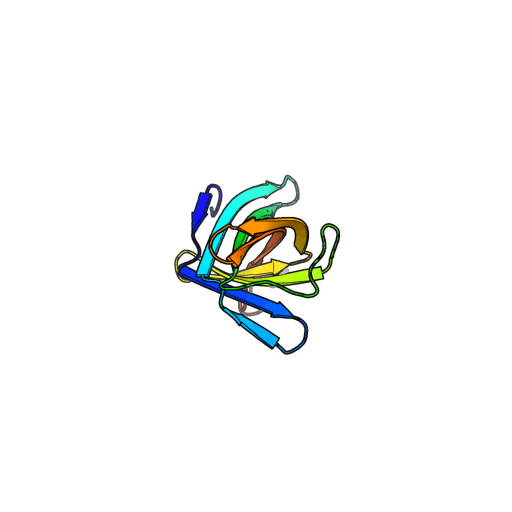7 ? -8.342 4.566 9.888 1.00 90.38 87 GLU A C 1
ATOM 664 O O . GLU A 1 87 ? -8.027 5.586 10.505 1.00 90.38 87 GLU A O 1
ATOM 669 N N . SER A 1 88 ? -7.437 3.716 9.410 1.00 90.94 88 SER A N 1
ATOM 670 C CA . SER A 1 88 ? -5.996 3.968 9.481 1.00 90.94 88 SER A CA 1
ATOM 671 C C . SER A 1 88 ? -5.453 4.361 8.111 1.00 90.94 88 SER A C 1
ATOM 673 O O . SER A 1 88 ? -5.636 3.629 7.137 1.00 90.94 88 SER A O 1
ATOM 675 N N . LEU A 1 89 ? -4.765 5.500 8.051 1.00 93.38 89 LEU A N 1
ATOM 676 C CA . LEU A 1 89 ? -3.958 5.915 6.910 1.00 93.38 89 LEU A CA 1
ATOM 677 C C . LEU A 1 89 ? -2.529 5.431 7.150 1.00 93.38 89 LEU A C 1
ATOM 679 O O . LEU A 1 89 ? -1.916 5.789 8.150 1.00 93.38 89 LEU A O 1
ATOM 683 N N . VAL A 1 90 ? -2.006 4.617 6.243 1.00 93.31 90 VAL A N 1
ATOM 684 C CA . VAL A 1 90 ? -0.659 4.056 6.353 1.00 93.31 90 VAL A CA 1
ATOM 685 C C . VAL A 1 90 ? 0.158 4.478 5.147 1.00 93.31 90 VAL A C 1
ATOM 687 O O . VAL A 1 90 ? -0.262 4.296 4.003 1.00 93.31 90 VAL A O 1
ATOM 690 N N . GLN A 1 91 ? 1.331 5.042 5.403 1.00 94.81 91 GLN A N 1
ATOM 691 C CA . GLN A 1 91 ? 2.282 5.426 4.368 1.00 94.81 91 GLN A CA 1
ATOM 692 C C . GLN A 1 91 ? 3.423 4.422 4.332 1.00 94.81 91 GLN A C 1
ATOM 694 O O . GLN A 1 91 ? 4.002 4.098 5.371 1.00 94.81 91 GLN A O 1
ATOM 699 N N . VAL A 1 92 ? 3.752 3.938 3.137 1.00 94.56 92 VAL A N 1
ATOM 700 C CA . VAL A 1 92 ? 4.853 2.998 2.937 1.00 94.56 92 VAL A CA 1
ATOM 701 C C . VAL A 1 92 ? 5.745 3.410 1.776 1.00 94.56 92 VAL A C 1
ATOM 703 O O . VAL A 1 92 ? 5.291 4.010 0.800 1.00 94.56 92 VAL A O 1
ATOM 706 N N . THR A 1 93 ? 7.013 3.033 1.850 1.00 94.56 93 THR A N 1
ATOM 707 C CA . THR A 1 93 ? 7.950 3.071 0.721 1.00 94.56 93 THR A CA 1
ATOM 708 C C . THR A 1 93 ? 8.428 1.665 0.408 1.00 94.56 93 THR A C 1
ATOM 710 O O . THR A 1 93 ? 8.536 0.848 1.313 1.00 94.56 93 THR A O 1
ATOM 713 N N . GLY A 1 94 ? 8.713 1.361 -0.855 1.00 93.50 94 GLY A N 1
ATOM 714 C CA . GLY A 1 94 ? 9.252 0.057 -1.238 1.00 93.50 94 GLY A CA 1
ATOM 715 C C . GLY A 1 94 ? 9.567 -0.049 -2.724 1.00 93.50 94 GLY A C 1
ATOM 716 O O . GLY A 1 94 ? 9.603 0.951 -3.445 1.00 93.50 94 GLY A O 1
ATOM 717 N N . VAL A 1 95 ? 9.769 -1.280 -3.190 1.00 93.06 95 VAL A N 1
ATOM 718 C CA . VAL A 1 95 ? 10.049 -1.593 -4.598 1.00 93.06 95 VAL A CA 1
ATOM 719 C C . VAL A 1 95 ? 8.810 -2.199 -5.239 1.00 93.06 95 VAL A C 1
ATOM 721 O O . VAL A 1 95 ? 8.230 -3.141 -4.708 1.00 93.06 95 VAL A O 1
ATOM 724 N N . LEU A 1 96 ? 8.400 -1.675 -6.391 1.00 92.88 96 LEU A N 1
ATOM 725 C CA . LEU A 1 96 ? 7.284 -2.235 -7.141 1.00 92.88 96 LEU A CA 1
ATOM 726 C C . LEU A 1 96 ? 7.772 -3.394 -8.016 1.00 92.88 96 LEU A C 1
ATOM 728 O O . LEU A 1 96 ? 8.522 -3.193 -8.972 1.00 92.88 96 LEU A O 1
ATOM 732 N N . GLU A 1 97 ? 7.297 -4.598 -7.720 1.00 92.44 97 GLU A N 1
ATOM 733 C CA . GLU A 1 97 ? 7.632 -5.817 -8.450 1.00 92.44 97 GLU A CA 1
ATOM 734 C C . GLU A 1 97 ? 6.378 -6.455 -9.054 1.00 92.44 97 GLU A C 1
ATOM 736 O O . GLU A 1 97 ? 5.327 -6.474 -8.415 1.00 92.44 97 GLU A O 1
ATOM 741 N N . PRO A 1 98 ? 6.438 -7.004 -10.273 1.00 90.56 98 PRO A N 1
ATOM 742 C CA . PRO A 1 98 ? 5.298 -7.693 -10.860 1.00 90.56 98 PRO A CA 1
ATOM 743 C C . PRO A 1 98 ? 5.042 -9.042 -10.166 1.00 90.56 98 PRO A C 1
ATOM 745 O O . PRO A 1 98 ? 5.965 -9.820 -9.924 1.00 90.56 98 PRO A O 1
ATOM 748 N N . VAL A 1 99 ? 3.774 -9.356 -9.890 1.00 88.44 99 VAL A N 1
ATOM 749 C CA . VAL A 1 99 ? 3.354 -10.637 -9.300 1.00 88.44 99 VAL A CA 1
ATOM 750 C C . VAL A 1 99 ? 2.896 -11.566 -10.415 1.00 88.44 99 VAL A C 1
ATOM 752 O O . VAL A 1 99 ? 1.895 -11.309 -11.081 1.00 88.44 99 VAL A O 1
ATOM 755 N N . GLY A 1 100 ? 3.615 -12.673 -10.603 1.00 72.94 100 GLY A N 1
ATOM 756 C CA . GLY A 1 100 ? 3.235 -13.705 -11.567 1.00 72.94 100 GLY A CA 1
ATOM 757 C C . GLY A 1 100 ? 3.591 -13.396 -13.023 1.00 72.94 100 GLY A C 1
ATOM 758 O O . GLY A 1 100 ? 2.831 -13.759 -13.920 1.00 72.94 100 GLY A O 1
ATOM 759 N N . LEU A 1 101 ? 4.756 -12.79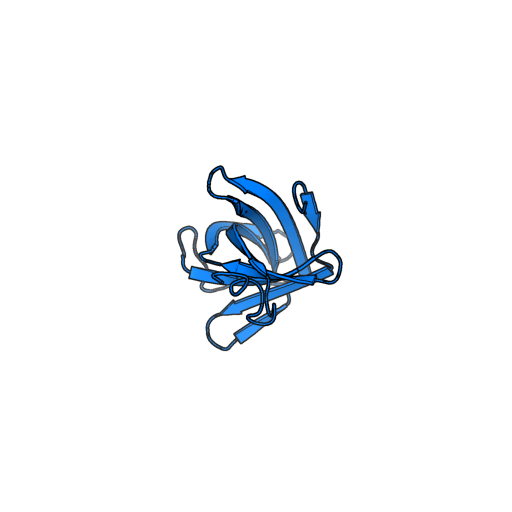9 -13.294 1.00 50.28 101 LEU A N 1
ATOM 760 C CA . LEU A 1 101 ? 5.351 -12.983 -14.619 1.00 50.28 101 LEU A CA 1
ATOM 761 C C . LEU A 1 101 ? 5.836 -14.437 -14.735 1.00 50.28 101 LEU A C 1
ATOM 763 O O . LEU A 1 101 ? 6.515 -14.914 -13.823 1.00 50.28 101 LEU A O 1
ATOM 767 N N . PRO A 1 102 ? 5.527 -15.163 -15.826 1.00 40.59 102 PRO A N 1
ATOM 768 C CA . PRO A 1 102 ? 6.231 -16.404 -16.101 1.00 40.59 102 PRO A CA 1
ATOM 769 C C . PRO A 1 102 ? 7.735 -16.114 -16.143 1.00 40.59 102 PRO A C 1
ATOM 771 O O . PRO A 1 102 ? 8.160 -15.088 -16.671 1.00 40.59 102 PRO A O 1
ATOM 774 N N . GLU A 1 103 ? 8.529 -17.049 -15.631 1.00 43.88 103 GLU A N 1
ATOM 775 C CA . GLU A 1 103 ? 9.998 -17.058 -15.520 1.00 43.88 103 GLU A CA 1
ATOM 776 C C . GLU A 1 103 ? 10.759 -16.931 -16.870 1.00 43.88 103 GLU A C 1
ATOM 778 O O . GLU A 1 103 ? 11.922 -17.306 -17.003 1.00 43.88 103 GLU A O 1
ATOM 783 N N . LYS A 1 104 ? 10.119 -16.428 -17.930 1.00 45.78 104 LYS A N 1
ATOM 784 C CA . LYS A 1 104 ? 10.662 -16.315 -19.283 1.00 45.78 104 LYS A CA 1
ATOM 785 C C . LYS A 1 104 ? 10.869 -14.859 -19.685 1.00 45.78 104 LYS A C 1
ATOM 787 O O . LYS A 1 104 ? 10.184 -14.345 -20.560 1.00 45.78 104 LYS A O 1
ATOM 792 N N . ALA A 1 105 ? 11.882 -14.232 -19.098 1.00 47.41 105 ALA A N 1
ATOM 793 C CA . ALA A 1 105 ? 12.532 -13.065 -19.698 1.00 47.41 105 ALA A CA 1
ATOM 794 C C . ALA A 1 105 ? 14.054 -13.023 -19.446 1.00 47.41 105 ALA A C 1
ATOM 796 O O . ALA A 1 105 ? 14.648 -11.952 -19.493 1.00 47.41 105 ALA A O 1
ATOM 797 N N . HIS A 1 106 ? 14.701 -14.170 -19.177 1.00 45.19 106 HIS A N 1
ATOM 798 C CA . HIS A 1 106 ? 16.158 -14.254 -18.956 1.00 45.19 106 HIS A CA 1
ATOM 799 C C . HIS A 1 106 ? 16.848 -15.450 -19.642 1.00 45.19 106 HIS A C 1
ATOM 801 O O . HIS A 1 106 ? 17.858 -15.964 -19.168 1.00 45.19 106 HIS A O 1
ATOM 807 N N . ARG A 1 107 ? 16.344 -15.902 -20.799 1.00 49.31 107 ARG A N 1
ATOM 808 C CA . ARG A 1 107 ? 17.125 -16.759 -21.713 1.00 49.31 107 ARG A CA 1
ATOM 809 C C . ARG A 1 107 ? 16.894 -16.381 -23.173 1.00 49.31 107 ARG A C 1
ATOM 811 O O . ARG A 1 107 ? 16.027 -16.934 -23.837 1.00 49.31 107 ARG A O 1
ATOM 818 N N . GLY A 1 108 ? 17.710 -15.459 -23.661 1.00 43.50 108 GLY A N 1
ATOM 819 C CA . GLY A 1 108 ? 17.953 -15.227 -25.083 1.00 43.50 108 GLY A CA 1
ATOM 820 C C . GLY A 1 108 ? 19.090 -14.216 -25.215 1.00 43.50 108 GLY A C 1
ATOM 821 O O . GLY A 1 108 ? 18.962 -13.114 -24.709 1.00 43.50 108 GLY A O 1
ATOM 822 N N . GLY A 1 109 ? 20.246 -14.509 -25.793 1.00 41.28 109 GLY A N 1
ATOM 823 C CA . GLY A 1 109 ? 20.771 -15.759 -26.306 1.00 41.28 109 GLY A CA 1
ATOM 824 C C . GLY A 1 109 ? 22.296 -15.692 -26.227 1.00 41.28 109 GLY A C 1
ATOM 825 O O . GLY A 1 109 ? 22.894 -14.644 -26.450 1.00 41.28 109 GLY A O 1
ATOM 826 N N . LEU A 1 110 ? 22.907 -16.817 -25.880 1.00 45.12 110 LEU A N 1
ATOM 827 C CA . LEU A 1 110 ? 24.283 -17.118 -26.243 1.00 45.12 110 LEU A CA 1
ATOM 828 C C . LEU A 1 110 ? 24.186 -18.334 -27.158 1.00 45.12 110 LEU A C 1
ATOM 830 O O . LEU A 1 110 ? 24.009 -19.459 -26.688 1.00 45.12 110 LEU A O 1
ATOM 834 N N . GLN A 1 111 ? 24.203 -18.060 -28.457 1.00 47.34 111 GLN A N 1
ATOM 835 C CA . GLN A 1 111 ? 24.702 -18.955 -29.492 1.00 47.34 111 GLN A CA 1
ATOM 836 C C . GLN A 1 111 ? 25.565 -18.119 -30.426 1.00 47.34 111 GLN A C 1
ATOM 838 O O . GLN A 1 111 ? 25.156 -16.968 -30.702 1.00 47.34 111 GLN A O 1
#

Mean predicted aligned error: 7.31 Å

pLDDT: mean 84.15, std 14.62, range [40.59, 96.56]

Nearest PDB structures (foldseek):
  8hqz-assembly1_L  TM=5.423E-01  e=8.789E-02  Escherichia phage DT57C
  5wq8-assembly1_A  TM=3.078E-01  e=1.157E+00  Vibrio cholerae O1 biovar El Tor str. N16961
  4qi4-assembly1_A  TM=3.408E-01  e=5.717E+00  Thermothelomyces myriococcoides
  4qi7-assembly2_B  TM=2.972E-01  e=9.092E+00  Neurospora crassa OR74A